Protein AF-A0A497SAL2-F1 (afdb_monomer_lite)

Sequence (160 aa):
MDDEEYEVIPTSPIRRLEKRLSKIESSSSSSEVNRLIEQIVELIKSNQRVIDDVIKADAELRDEVSKVPNKIDALISKMDEFLEMLRASATEDTVSEVSKEAMGPLVKKMEEMIDATKKSSEISQASLASLETIDKRLKRLYLQSAGSGLYRARTGNTNL

Radius of gyration: 39.0 Å; chains: 1; bounding box: 75×39×127 Å

Structure (mmCIF, N/CA/C/O backbone):
data_AF-A0A497SAL2-F1
#
_entry.id   AF-A0A497SAL2-F1
#
loop_
_atom_site.group_PDB
_atom_site.id
_atom_site.type_symbol
_atom_site.label_atom_id
_atom_site.label_alt_id
_atom_site.lab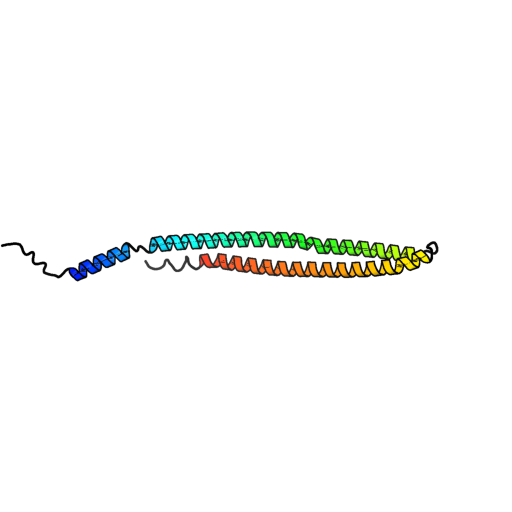el_comp_id
_atom_site.label_asym_id
_atom_site.label_entity_id
_atom_site.label_seq_id
_atom_site.pdbx_PDB_ins_code
_atom_site.Cartn_x
_atom_site.Cartn_y
_atom_site.Cartn_z
_atom_site.occupancy
_atom_site.B_iso_or_equiv
_atom_site.auth_seq_id
_atom_site.auth_comp_id
_atom_site.auth_asym_id
_atom_site.auth_atom_id
_atom_site.pdbx_PDB_model_num
ATOM 1 N N . MET A 1 1 ? -46.520 22.682 82.427 1.00 43.38 1 MET A N 1
ATOM 2 C CA . MET A 1 1 ? -46.401 21.293 82.893 1.00 43.38 1 MET A CA 1
ATOM 3 C C . MET A 1 1 ? -46.976 20.439 81.794 1.00 43.38 1 MET A C 1
ATOM 5 O O . MET A 1 1 ? -48.050 20.799 81.326 1.00 43.38 1 MET A O 1
ATOM 9 N N . ASP A 1 2 ? -46.191 19.429 81.415 1.00 43.72 2 ASP A N 1
ATOM 10 C CA . ASP A 1 2 ? -46.474 18.325 80.484 1.00 43.72 2 ASP A CA 1
ATOM 11 C C . ASP A 1 2 ? -46.607 18.765 79.004 1.00 43.72 2 ASP A C 1
ATOM 13 O O . ASP A 1 2 ? -47.327 19.706 78.696 1.00 43.72 2 ASP A O 1
ATOM 17 N N . ASP A 1 3 ? -45.851 18.263 78.022 1.00 44.44 3 ASP A N 1
ATOM 18 C CA . ASP A 1 3 ? -45.196 16.961 77.879 1.00 44.44 3 ASP A CA 1
ATOM 19 C C . ASP A 1 3 ? -43.737 17.104 77.394 1.00 44.44 3 ASP A C 1
ATOM 21 O O . ASP A 1 3 ? -43.457 17.390 76.228 1.00 44.44 3 ASP A O 1
ATOM 25 N N . GLU A 1 4 ? -42.783 16.880 78.299 1.00 48.69 4 GLU A N 1
ATOM 26 C CA . GLU A 1 4 ? -41.429 16.476 77.920 1.00 48.69 4 GLU A CA 1
ATOM 27 C C . GLU A 1 4 ? -41.512 15.023 77.450 1.00 48.69 4 GLU A C 1
ATOM 29 O O . GLU A 1 4 ? -41.486 14.086 78.250 1.00 48.69 4 GLU A O 1
ATOM 34 N N . GLU A 1 5 ? -41.669 14.839 76.138 1.00 52.28 5 GLU A N 1
ATOM 35 C CA . GLU A 1 5 ? -41.577 13.536 75.488 1.00 52.28 5 GLU A CA 1
ATOM 36 C C . GLU A 1 5 ? -40.159 12.988 75.723 1.00 52.28 5 GLU A C 1
ATOM 38 O O . GLU A 1 5 ? -39.192 13.328 75.040 1.00 52.28 5 GLU A O 1
ATOM 43 N N . TYR A 1 6 ? -40.025 12.184 76.780 1.00 48.47 6 TYR A N 1
ATOM 44 C CA . TYR A 1 6 ? -38.837 11.402 77.088 1.00 48.47 6 TYR A CA 1
ATOM 45 C C . TYR A 1 6 ? -38.596 10.414 75.935 1.00 48.47 6 TYR A C 1
ATOM 47 O O . TYR A 1 6 ? -39.050 9.271 75.957 1.00 48.47 6 TYR A O 1
ATOM 55 N N . GLU A 1 7 ? -37.855 10.835 74.912 1.00 52.34 7 GLU A N 1
ATOM 56 C CA . GLU A 1 7 ? -37.279 9.919 73.929 1.00 52.34 7 GLU A CA 1
ATOM 57 C C . GLU A 1 7 ? -36.142 9.129 74.607 1.00 52.34 7 GLU A C 1
ATOM 59 O O . GLU A 1 7 ? -35.015 9.596 74.764 1.00 52.34 7 GLU A O 1
ATOM 64 N N . VAL A 1 8 ? -36.455 7.901 75.034 1.00 56.47 8 VAL A N 1
ATOM 65 C CA . VAL A 1 8 ? -35.603 6.990 75.833 1.00 56.47 8 VAL A CA 1
ATOM 66 C C . VAL A 1 8 ? -34.310 6.552 75.120 1.00 56.47 8 VAL A C 1
ATOM 68 O O . VAL A 1 8 ? -33.425 5.955 75.732 1.00 56.47 8 VAL A O 1
ATOM 71 N N . ILE A 1 9 ? -34.137 6.866 73.836 1.00 55.81 9 ILE A N 1
ATOM 72 C CA . ILE A 1 9 ? -32.907 6.576 73.097 1.00 55.81 9 ILE A CA 1
ATOM 73 C C . ILE A 1 9 ? -32.517 7.838 72.328 1.00 55.81 9 ILE A C 1
ATOM 75 O O . ILE A 1 9 ? -33.297 8.283 71.488 1.00 55.81 9 ILE A O 1
ATOM 79 N N . PRO A 1 10 ? -31.315 8.407 72.535 1.00 52.81 10 PRO A N 1
ATOM 80 C CA . PRO A 1 10 ? -30.846 9.509 71.711 1.00 52.81 10 PRO A CA 1
ATOM 81 C C . PRO A 1 10 ? -30.761 9.027 70.257 1.00 52.81 10 PRO A C 1
ATOM 83 O O . PRO A 1 10 ? -29.829 8.321 69.884 1.00 52.81 10 PRO A O 1
ATOM 86 N N . THR A 1 11 ? -31.727 9.405 69.416 1.00 60.28 11 THR A N 1
ATOM 87 C CA . THR A 1 11 ? -31.800 9.006 67.998 1.00 60.28 11 THR A CA 1
ATOM 88 C C . THR A 1 11 ? -30.787 9.747 67.124 1.00 60.28 11 THR A C 1
ATOM 90 O O . THR A 1 11 ? -30.655 9.439 65.944 1.00 60.28 11 THR A O 1
ATOM 93 N N . SER A 1 12 ? -30.005 10.684 67.680 1.00 62.62 12 SER A N 1
ATOM 94 C CA . SER A 1 12 ? -28.955 11.435 66.965 1.00 62.62 12 SER A CA 1
ATOM 95 C C . SER A 1 12 ? -28.016 10.547 66.123 1.00 62.62 12 SER A C 1
ATOM 97 O O . SER A 1 12 ? -27.713 10.931 64.991 1.00 62.62 12 SER A O 1
ATOM 99 N N . PRO A 1 13 ? -27.579 9.355 66.579 1.00 69.19 13 PRO A N 1
ATOM 100 C CA . PRO A 1 13 ? -26.790 8.432 65.766 1.00 69.19 13 PRO A CA 1
ATOM 101 C C . PRO A 1 13 ? -27.608 7.741 64.664 1.00 69.19 13 PRO A C 1
ATOM 103 O O . PRO A 1 13 ? -27.114 7.624 63.546 1.00 69.19 13 PRO A O 1
ATOM 106 N N . ILE A 1 14 ? -28.854 7.339 64.938 1.00 73.75 14 ILE A N 1
ATOM 107 C CA . ILE A 1 14 ? -29.750 6.688 63.962 1.00 73.75 14 ILE A CA 1
ATOM 108 C C . ILE A 1 14 ? -30.129 7.668 62.851 1.00 73.75 14 ILE A C 1
ATOM 110 O O . ILE A 1 14 ? -29.947 7.369 61.678 1.00 73.75 14 ILE A O 1
ATOM 114 N N . ARG A 1 15 ? -30.509 8.897 63.203 1.00 70.25 15 ARG A N 1
ATOM 115 C CA . ARG A 1 15 ? -30.806 9.979 62.254 1.00 70.25 15 ARG A CA 1
ATOM 116 C C . ARG A 1 15 ? -29.592 10.353 61.399 1.00 70.25 15 ARG A C 1
ATOM 118 O O . ARG A 1 15 ? -29.727 10.682 60.223 1.00 70.25 15 ARG A O 1
ATOM 125 N N . ARG A 1 16 ? -28.376 10.295 61.965 1.00 75.12 16 ARG A N 1
ATOM 126 C CA . ARG A 1 16 ? -27.125 10.447 61.195 1.00 75.12 16 ARG A CA 1
ATOM 127 C C . ARG A 1 16 ? -26.899 9.272 60.249 1.00 75.12 16 ARG A C 1
ATOM 129 O O . ARG A 1 16 ? -26.418 9.500 59.142 1.00 75.12 16 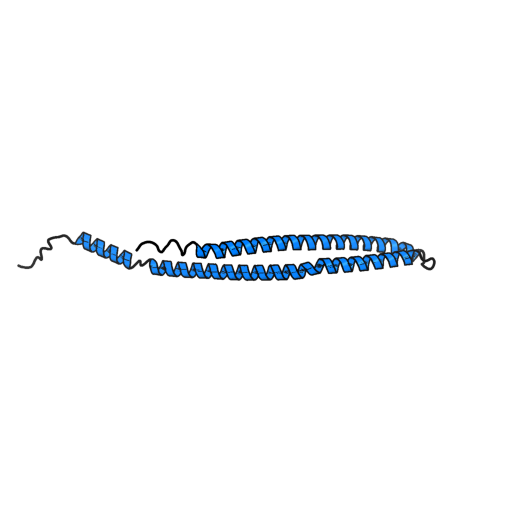ARG A O 1
ATOM 136 N N . LEU A 1 17 ? -27.210 8.048 60.670 1.00 74.44 17 LEU A N 1
ATOM 137 C CA . LEU A 1 17 ? -27.116 6.858 59.827 1.00 74.44 17 LEU A CA 1
ATOM 138 C C . LEU A 1 17 ? -28.128 6.913 58.684 1.00 74.44 17 LEU A C 1
ATOM 140 O O . LEU A 1 17 ? -27.706 6.746 57.552 1.00 74.44 17 LEU A O 1
ATOM 144 N N . GLU A 1 18 ? -29.387 7.271 58.927 1.00 76.75 18 GLU A N 1
ATOM 145 C CA . GLU A 1 18 ? -30.407 7.477 57.889 1.00 76.75 18 GLU A CA 1
ATOM 146 C C . GLU A 1 18 ? -30.003 8.566 56.898 1.00 76.75 18 GLU A C 1
ATOM 148 O O . GLU A 1 18 ? -30.083 8.373 55.691 1.00 76.75 18 GLU A O 1
ATOM 153 N N . LYS A 1 19 ? -29.480 9.698 57.382 1.00 78.69 19 LYS A N 1
ATOM 154 C CA . LYS A 1 19 ? -29.002 10.775 56.506 1.00 78.69 19 LYS A CA 1
ATOM 155 C C . LYS A 1 19 ? -27.787 10.346 55.680 1.00 78.69 19 LYS A C 1
ATOM 157 O O . LYS A 1 19 ? -27.624 10.809 54.555 1.00 78.69 19 LYS A O 1
ATOM 162 N N . ARG A 1 20 ? -26.931 9.463 56.210 1.00 72.19 20 ARG A N 1
ATOM 163 C CA . ARG A 1 20 ? -25.820 8.848 55.464 1.00 72.19 20 ARG A CA 1
ATOM 164 C C . ARG A 1 20 ? -26.315 7.789 54.481 1.00 72.19 20 ARG A C 1
ATOM 166 O O . ARG A 1 20 ? -25.804 7.766 53.371 1.00 72.19 20 ARG A O 1
ATOM 173 N N . LEU A 1 21 ? -27.298 6.974 54.855 1.00 71.75 21 LEU A N 1
ATOM 174 C CA . LEU A 1 21 ? -27.900 5.941 54.013 1.00 71.75 21 LEU A CA 1
ATOM 175 C C . LEU A 1 21 ? -28.637 6.578 52.833 1.00 71.75 21 LEU A C 1
ATOM 177 O O . LEU A 1 21 ? -28.334 6.264 51.695 1.00 71.75 21 LEU A O 1
ATOM 181 N N . SER A 1 22 ? -29.472 7.583 53.101 1.00 73.56 22 SER A N 1
ATOM 182 C CA . SER A 1 22 ? -30.144 8.406 52.094 1.00 73.56 22 SER A CA 1
ATOM 183 C C . SER A 1 22 ? -29.139 9.120 51.190 1.00 73.56 22 SER A C 1
ATOM 185 O O . SER A 1 22 ? -29.325 9.173 49.979 1.00 73.56 22 SER A O 1
ATOM 187 N N . LYS A 1 23 ? -28.019 9.614 51.738 1.00 72.81 23 LYS A N 1
ATOM 188 C CA . LYS A 1 23 ? -26.952 10.197 50.917 1.00 72.81 23 LYS A CA 1
ATOM 189 C C . LYS A 1 23 ? -26.289 9.148 50.019 1.00 72.81 23 LYS A C 1
ATOM 191 O O . LYS A 1 23 ? -26.057 9.463 48.862 1.00 72.81 23 LYS A O 1
ATOM 196 N N . ILE A 1 24 ? -26.058 7.930 50.515 1.00 67.75 24 ILE A N 1
ATOM 197 C CA . ILE A 1 24 ? -25.493 6.795 49.764 1.00 67.75 24 ILE A CA 1
ATOM 198 C C . ILE A 1 24 ? -26.462 6.284 48.679 1.00 67.75 24 ILE A C 1
ATOM 200 O O . ILE A 1 24 ? -26.037 6.044 47.552 1.00 67.75 24 ILE A O 1
ATOM 204 N N . GLU A 1 25 ? -27.756 6.183 48.980 1.00 64.75 25 GLU A N 1
ATOM 205 C CA . GLU A 1 25 ? -28.815 5.804 48.035 1.00 64.75 25 GLU A CA 1
ATOM 206 C C . GLU A 1 25 ? -29.063 6.891 46.982 1.00 64.75 25 GLU A C 1
ATOM 208 O O . GLU A 1 25 ? -29.267 6.582 45.810 1.00 64.75 25 GLU A O 1
ATOM 213 N N . SER A 1 26 ? -29.003 8.169 47.373 1.00 65.31 26 SER A N 1
ATOM 214 C CA . SER A 1 26 ? -29.118 9.310 46.451 1.00 65.31 26 SER A CA 1
ATOM 215 C C . SER A 1 26 ? -27.877 9.477 45.571 1.00 65.31 26 SER A C 1
ATOM 217 O O . SER A 1 26 ? -28.003 9.835 44.404 1.00 65.31 26 SER A O 1
ATOM 219 N N . SER A 1 27 ? -26.689 9.114 46.069 1.00 57.38 27 SER A N 1
ATOM 220 C CA . SER A 1 27 ? -25.487 8.883 45.261 1.00 57.38 27 SER A CA 1
ATOM 221 C C . SER A 1 27 ? -25.547 7.518 44.567 1.00 57.38 27 SER A C 1
ATOM 223 O O . SER A 1 27 ? -24.577 6.757 44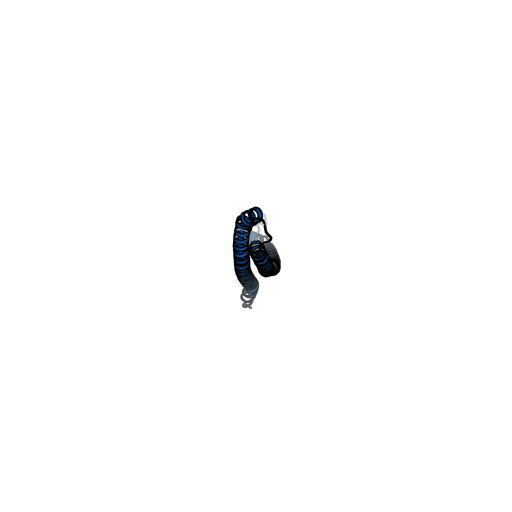.609 1.00 57.38 27 SER A O 1
ATOM 225 N N . SER A 1 28 ? -26.711 7.206 43.980 1.00 56.72 28 SER A N 1
ATOM 226 C CA . SER A 1 28 ? -27.005 6.047 43.135 1.00 56.72 28 SER A CA 1
ATOM 227 C C . SER A 1 28 ? -26.032 5.999 41.964 1.00 56.72 28 SER A C 1
ATOM 229 O O . SER A 1 28 ? -26.303 6.390 40.826 1.00 56.72 28 SER A O 1
ATOM 231 N N . SER A 1 29 ? -24.881 5.444 42.295 1.00 58.84 29 SER A N 1
ATOM 232 C CA . SER A 1 29 ? -23.707 5.220 41.476 1.00 58.84 29 SER A CA 1
ATOM 233 C C . SER A 1 29 ? -24.031 4.279 40.316 1.00 58.84 29 SER A C 1
ATOM 235 O O . SER A 1 29 ? -23.292 4.239 39.345 1.00 58.84 29 SER A O 1
ATOM 237 N N . SER A 1 30 ? -25.163 3.563 40.353 1.00 67.25 30 SER A N 1
ATOM 238 C CA . SER A 1 30 ? -25.591 2.683 39.263 1.00 67.25 30 SER A CA 1
ATOM 239 C C . SER A 1 30 ? -25.977 3.444 37.993 1.00 67.25 30 SER A C 1
ATOM 241 O O . SER A 1 30 ? -25.668 2.974 36.903 1.00 67.25 30 SER A O 1
ATOM 243 N N . SER A 1 31 ? -26.596 4.626 38.094 1.00 76.69 31 SER A N 1
ATOM 244 C CA . SER A 1 31 ? -27.021 5.387 36.907 1.00 76.69 31 SER A CA 1
ATOM 245 C C . SER A 1 31 ? -25.834 6.013 36.167 1.00 76.69 31 SER A C 1
ATOM 247 O O . SER A 1 31 ? -25.757 5.961 34.941 1.00 76.69 31 SER A O 1
ATOM 249 N N . GLU A 1 32 ? -24.868 6.538 36.917 1.00 79.62 32 GLU A N 1
ATOM 250 C CA . GLU A 1 32 ? -23.625 7.110 36.398 1.00 79.62 32 GLU A CA 1
ATOM 251 C C . GLU A 1 32 ? -22.699 6.015 35.855 1.00 79.62 32 GLU A C 1
ATOM 253 O O . GLU A 1 32 ? -22.127 6.173 34.777 1.00 79.62 32 GLU A O 1
ATOM 258 N N . VAL A 1 33 ? -22.617 4.867 36.539 1.00 81.19 33 VAL A N 1
ATOM 259 C CA . VAL A 1 33 ? -21.888 3.683 36.058 1.00 81.19 33 VAL A CA 1
ATOM 260 C C . VAL A 1 33 ? -22.525 3.121 34.786 1.00 81.19 33 VAL A C 1
ATOM 262 O O . VAL A 1 33 ? -21.794 2.810 33.851 1.00 81.19 33 VAL A O 1
ATOM 265 N N . ASN A 1 34 ? -23.855 3.043 34.691 1.00 82.19 34 ASN A N 1
ATOM 266 C CA . ASN A 1 34 ? -24.534 2.585 33.474 1.00 82.19 34 ASN A CA 1
ATOM 267 C C . ASN A 1 34 ? -24.277 3.524 32.288 1.00 82.19 34 ASN A C 1
ATOM 269 O O . ASN A 1 34 ? -23.945 3.046 31.207 1.00 82.19 34 ASN A O 1
ATOM 273 N N . ARG A 1 35 ? -24.324 4.848 32.495 1.00 86.62 35 ARG A N 1
ATOM 274 C CA . ARG A 1 35 ? -23.959 5.831 31.458 1.00 86.62 35 ARG A CA 1
ATOM 275 C C . ARG A 1 35 ? -22.503 5.699 31.017 1.00 86.62 35 ARG A C 1
ATOM 277 O O . ARG A 1 35 ? -22.214 5.765 29.826 1.00 86.62 35 ARG A O 1
ATOM 284 N N . LEU A 1 36 ? -21.583 5.487 31.958 1.00 83.94 36 LEU A N 1
ATOM 285 C CA . LEU A 1 36 ? -20.175 5.250 31.641 1.00 83.94 36 LEU A CA 1
ATOM 286 C C . LEU A 1 36 ? -19.993 3.950 30.842 1.00 83.94 36 LEU A C 1
ATOM 288 O O . LEU A 1 36 ? -19.222 3.918 29.887 1.00 83.94 36 LEU A O 1
ATOM 292 N N . ILE A 1 37 ? -20.714 2.884 31.199 1.00 84.31 37 ILE A N 1
ATOM 293 C CA . ILE A 1 37 ? -20.703 1.615 30.460 1.00 84.31 37 ILE A CA 1
ATOM 294 C C . ILE A 1 37 ? -21.239 1.812 29.038 1.00 84.31 37 ILE A C 1
ATOM 296 O O . ILE A 1 37 ? -20.614 1.329 28.097 1.00 84.31 37 ILE A O 1
ATOM 300 N N . GLU A 1 38 ? -22.343 2.540 28.859 1.00 90.19 38 GLU A N 1
ATOM 301 C CA . GLU A 1 38 ? -22.893 2.867 27.537 1.00 90.19 38 GLU A CA 1
ATOM 302 C C . GLU A 1 38 ? -21.874 3.619 26.675 1.00 90.19 38 GLU A C 1
ATOM 304 O O . GLU A 1 38 ? -21.599 3.195 25.552 1.00 90.19 38 GLU A O 1
ATOM 309 N N . GLN A 1 39 ? -21.224 4.649 27.225 1.00 91.12 39 GLN A N 1
ATOM 310 C CA . GLN A 1 39 ? -20.166 5.393 26.532 1.00 91.12 39 GLN A CA 1
ATOM 311 C C . GLN A 1 39 ? -18.980 4.497 26.151 1.00 91.12 39 GLN A C 1
ATOM 313 O O . GLN A 1 39 ? -18.468 4.581 25.036 1.00 91.12 39 GLN A O 1
ATOM 318 N N . ILE A 1 40 ? -18.552 3.599 27.043 1.00 87.44 40 ILE A N 1
ATOM 319 C CA . ILE A 1 40 ? -17.481 2.636 26.750 1.00 87.44 40 ILE A CA 1
ATOM 320 C C . ILE A 1 40 ? -17.901 1.687 25.619 1.00 87.44 40 ILE A C 1
ATOM 322 O O . ILE A 1 40 ? -17.103 1.408 24.725 1.00 87.44 40 ILE A O 1
ATOM 326 N N . VAL A 1 41 ? -19.144 1.204 25.617 1.00 88.06 41 VAL A N 1
ATOM 327 C CA . VAL A 1 41 ? -19.668 0.332 24.554 1.00 88.06 41 VAL A CA 1
ATOM 328 C C . VAL A 1 41 ? -19.743 1.073 23.219 1.00 88.06 41 VAL A C 1
ATOM 330 O O . VAL A 1 41 ? -19.401 0.494 22.186 1.00 88.06 41 VAL A O 1
ATOM 333 N N . GLU A 1 42 ? -20.151 2.340 23.210 1.00 91.25 42 GLU A N 1
ATOM 334 C CA . GLU A 1 42 ? -20.137 3.179 22.008 1.00 91.25 42 GLU A CA 1
ATOM 335 C C . GLU A 1 42 ? -18.719 3.395 21.476 1.00 91.25 42 GLU A C 1
ATOM 337 O O . GLU A 1 42 ? -18.493 3.222 20.277 1.00 91.25 42 GLU A O 1
ATOM 342 N N . LEU A 1 43 ? -17.746 3.668 22.351 1.00 89.19 43 LEU A N 1
ATOM 343 C CA . LEU A 1 43 ? -16.334 3.777 21.974 1.00 89.19 43 LEU A CA 1
ATOM 344 C C . LEU A 1 43 ? -15.801 2.468 21.381 1.00 89.19 43 LEU A C 1
ATOM 346 O O . LEU A 1 43 ? -15.130 2.493 20.350 1.00 89.19 43 LEU A O 1
ATOM 350 N N . ILE A 1 44 ? -16.138 1.317 21.974 1.00 88.00 44 ILE A N 1
ATOM 351 C CA . ILE A 1 44 ? -15.762 0.002 21.432 1.00 88.00 44 ILE A CA 1
ATOM 352 C C . ILE A 1 44 ? -16.366 -0.190 20.038 1.00 88.00 44 ILE A C 1
ATOM 354 O O . ILE A 1 44 ? -15.648 -0.556 19.112 1.00 88.00 44 ILE A O 1
ATOM 358 N N . LYS A 1 45 ? -17.662 0.094 19.855 1.00 88.44 45 LYS A N 1
ATOM 359 C CA . LYS A 1 45 ? -18.325 -0.006 18.543 1.00 88.44 45 LYS A CA 1
ATOM 360 C C . LYS A 1 45 ? -17.693 0.930 17.514 1.00 88.44 45 LYS A C 1
ATOM 362 O O . LYS A 1 45 ? -17.499 0.523 16.372 1.00 88.44 45 LYS A O 1
ATOM 367 N N . SER A 1 46 ? -17.364 2.157 17.912 1.00 90.75 46 SER A N 1
ATOM 368 C CA . SER A 1 46 ? -16.691 3.132 17.054 1.00 90.75 46 SER A CA 1
ATOM 369 C C . SER A 1 46 ? -15.317 2.626 16.620 1.00 90.75 46 SER A C 1
ATOM 371 O O . SER A 1 46 ? -15.014 2.629 15.432 1.00 90.75 46 SER A O 1
ATOM 373 N N . ASN A 1 47 ? -14.514 2.113 17.554 1.00 88.25 47 ASN A N 1
ATOM 374 C CA . ASN A 1 47 ? -13.203 1.546 17.244 1.00 88.25 47 ASN A CA 1
ATOM 375 C C . ASN A 1 47 ? -13.308 0.319 16.330 1.00 88.25 47 ASN A C 1
ATOM 377 O O . ASN A 1 47 ? -12.499 0.188 15.418 1.00 88.25 47 ASN A O 1
ATOM 381 N N . GLN A 1 48 ? -14.311 -0.546 16.520 1.00 87.88 48 GLN A N 1
ATOM 382 C CA . GLN A 1 48 ? -14.530 -1.683 15.621 1.00 87.88 48 GLN A CA 1
ATOM 383 C C . GLN A 1 48 ? -14.861 -1.237 14.197 1.00 87.88 48 GLN A C 1
ATOM 385 O O . GLN A 1 48 ? -14.272 -1.775 13.269 1.00 87.88 48 GLN A O 1
ATOM 390 N N . ARG A 1 49 ? -15.711 -0.215 14.020 1.00 91.25 49 ARG A N 1
ATOM 391 C CA . ARG A 1 49 ? -15.984 0.355 12.688 1.00 91.25 49 ARG A CA 1
ATOM 392 C C . ARG A 1 49 ? -14.722 0.907 12.033 1.00 91.25 49 ARG A C 1
ATOM 394 O O . ARG A 1 49 ? -14.473 0.620 10.874 1.00 91.25 49 ARG A O 1
ATOM 401 N N . VAL A 1 50 ? -13.901 1.640 12.788 1.00 91.19 50 VAL A N 1
ATOM 402 C CA . VAL A 1 50 ? -12.621 2.153 12.278 1.00 91.19 50 VAL A CA 1
ATOM 403 C C . VAL A 1 50 ? -11.700 1.005 11.863 1.00 91.19 50 VAL A C 1
ATOM 405 O O . VAL A 1 50 ? -11.081 1.074 10.808 1.00 91.19 50 VAL A O 1
ATOM 408 N N . ILE A 1 51 ? -11.612 -0.064 12.659 1.00 90.19 51 ILE A N 1
ATOM 409 C CA . ILE A 1 51 ? -10.808 -1.241 12.305 1.00 90.19 51 ILE A CA 1
ATOM 410 C C . ILE A 1 51 ? -11.352 -1.913 11.038 1.00 90.19 51 ILE A C 1
ATOM 412 O O . ILE A 1 51 ? -10.555 -2.264 10.171 1.00 90.19 51 ILE A O 1
ATOM 416 N N . ASP A 1 52 ? -12.671 -2.060 10.904 1.00 90.12 52 ASP A N 1
ATOM 417 C CA . ASP A 1 52 ? -13.306 -2.625 9.707 1.00 90.12 52 ASP A CA 1
ATOM 418 C C . ASP A 1 52 ? -12.991 -1.789 8.456 1.00 90.12 52 ASP A C 1
ATOM 420 O O . ASP A 1 52 ? -12.591 -2.338 7.426 1.00 90.12 52 ASP A O 1
ATOM 424 N N . ASP A 1 53 ? -13.094 -0.461 8.559 1.00 93.56 53 ASP A N 1
ATOM 425 C CA . ASP A 1 53 ? -12.766 0.467 7.474 1.00 93.56 53 ASP A CA 1
ATOM 426 C C . ASP A 1 53 ? -11.284 0.373 7.083 1.00 93.56 53 ASP A C 1
ATOM 428 O O . ASP A 1 53 ? -10.954 0.355 5.897 1.00 93.56 53 ASP A O 1
ATOM 432 N N . VAL A 1 54 ? -10.382 0.248 8.063 1.00 91.81 54 VAL A N 1
ATOM 433 C CA . VAL A 1 54 ? -8.942 0.084 7.814 1.00 91.81 54 VAL A CA 1
ATOM 434 C C . VAL A 1 54 ? -8.639 -1.269 7.168 1.00 91.81 54 VAL A C 1
ATOM 436 O O . VAL A 1 54 ? -7.842 -1.317 6.236 1.00 91.81 54 VAL A O 1
ATOM 439 N N . ILE A 1 55 ? -9.277 -2.359 7.607 1.00 90.25 55 ILE A N 1
ATOM 440 C CA . ILE A 1 55 ? -9.130 -3.683 6.977 1.00 90.25 55 ILE A CA 1
ATOM 441 C C . ILE A 1 55 ? -9.584 -3.626 5.517 1.00 90.25 55 ILE A C 1
ATOM 443 O O . ILE A 1 55 ? -8.917 -4.168 4.636 1.00 90.25 55 ILE A O 1
ATOM 447 N N . LYS A 1 56 ? -10.711 -2.961 5.249 1.00 93.81 56 LYS A N 1
ATOM 448 C CA . LYS A 1 56 ? -11.222 -2.794 3.890 1.00 93.81 56 LYS A CA 1
ATOM 449 C C . LYS A 1 56 ? -10.264 -1.969 3.028 1.00 93.81 56 LYS A C 1
ATOM 451 O O . LYS A 1 56 ? -9.930 -2.401 1.929 1.00 93.81 56 LYS A O 1
ATOM 456 N N . ALA A 1 57 ? -9.790 -0.832 3.535 1.00 93.38 57 ALA A N 1
ATOM 457 C CA . ALA A 1 57 ? -8.844 0.023 2.825 1.00 93.38 57 ALA A CA 1
ATOM 458 C C . ALA A 1 57 ? -7.510 -0.690 2.546 1.00 93.38 57 ALA A C 1
ATOM 460 O O . ALA A 1 57 ? -6.964 -0.560 1.456 1.00 93.38 57 ALA A O 1
ATOM 461 N N . ASP A 1 58 ? -6.999 -1.482 3.492 1.00 92.06 58 ASP A N 1
ATOM 462 C CA . ASP A 1 58 ? -5.783 -2.283 3.305 1.00 92.06 58 ASP A CA 1
ATOM 463 C C . ASP A 1 58 ? -5.966 -3.352 2.216 1.00 92.06 58 ASP A C 1
ATOM 465 O O . ASP A 1 58 ? -5.099 -3.523 1.358 1.00 92.06 58 ASP A O 1
ATOM 469 N N . ALA A 1 59 ? -7.127 -4.015 2.183 1.00 91.38 59 ALA A N 1
ATOM 470 C CA . ALA A 1 59 ? -7.456 -4.980 1.137 1.00 91.38 59 ALA A CA 1
ATOM 471 C C . ALA A 1 59 ? -7.543 -4.330 -0.256 1.00 91.38 59 ALA A C 1
ATOM 473 O O . ALA A 1 59 ? -7.011 -4.884 -1.219 1.00 91.38 59 ALA A O 1
ATOM 474 N N . GLU A 1 60 ? -8.174 -3.157 -0.360 1.00 93.88 60 GLU A N 1
ATOM 475 C CA . GLU A 1 60 ? -8.253 -2.377 -1.603 1.00 93.88 60 GLU A CA 1
ATOM 476 C C . GLU A 1 60 ? -6.862 -1.914 -2.062 1.00 93.88 60 GLU A C 1
ATOM 478 O O . GLU A 1 60 ? -6.474 -2.164 -3.204 1.00 93.88 60 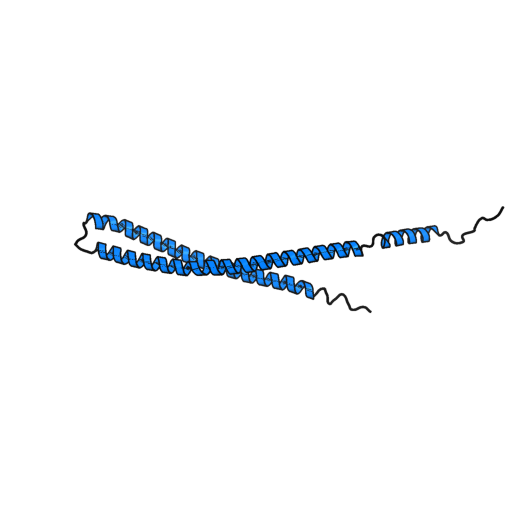GLU A O 1
ATOM 483 N N . LEU A 1 61 ? -6.061 -1.337 -1.159 1.00 92.75 61 LEU A N 1
ATOM 484 C CA . LEU A 1 61 ? -4.687 -0.918 -1.447 1.00 92.75 61 LEU A CA 1
ATOM 485 C C . LEU A 1 61 ? -3.821 -2.090 -1.904 1.00 92.75 61 LEU A C 1
ATOM 487 O O . LEU A 1 61 ? -3.057 -1.968 -2.861 1.00 92.75 61 LEU A O 1
ATOM 491 N N . ARG A 1 62 ? -3.943 -3.248 -1.255 1.00 92.25 62 ARG A N 1
ATOM 492 C CA . ARG A 1 62 ? -3.217 -4.453 -1.654 1.00 92.25 62 ARG A CA 1
ATOM 493 C C . ARG A 1 62 ? -3.602 -4.899 -3.061 1.00 92.25 62 ARG A C 1
ATOM 495 O O . ARG A 1 62 ? -2.710 -5.254 -3.830 1.00 92.25 62 ARG A O 1
ATOM 502 N N . ASP A 1 63 ? -4.888 -4.887 -3.407 1.00 92.38 63 ASP A N 1
ATOM 503 C CA . ASP A 1 63 ? -5.344 -5.237 -4.755 1.00 92.38 63 ASP A CA 1
ATOM 504 C C . ASP A 1 63 ? -4.781 -4.269 -5.806 1.00 92.38 63 ASP A C 1
ATOM 506 O O . ASP A 1 63 ? -4.247 -4.701 -6.830 1.00 92.38 63 ASP A O 1
ATOM 510 N N . GLU A 1 64 ? -4.811 -2.964 -5.539 1.00 91.00 64 GLU A N 1
ATOM 511 C CA . GLU A 1 64 ? -4.251 -1.955 -6.440 1.00 91.00 64 GLU A CA 1
ATOM 512 C C . GLU A 1 64 ? -2.738 -2.103 -6.620 1.00 91.00 64 GLU A C 1
ATOM 514 O O . GLU A 1 64 ? -2.253 -2.167 -7.755 1.00 91.00 64 GLU A O 1
ATOM 519 N N . VAL A 1 65 ? -1.990 -2.229 -5.520 1.00 90.38 65 VAL A N 1
ATOM 520 C CA . VAL A 1 65 ? -0.532 -2.402 -5.556 1.00 90.38 65 VAL A CA 1
ATOM 521 C C . VAL A 1 65 ? -0.161 -3.730 -6.223 1.00 90.38 65 VAL A C 1
ATOM 523 O O . VAL A 1 65 ? 0.838 -3.786 -6.935 1.00 90.38 65 VAL A O 1
ATOM 526 N N . SER A 1 66 ? -0.981 -4.782 -6.104 1.00 90.44 66 SER A N 1
ATOM 527 C CA . SER A 1 66 ? -0.698 -6.089 -6.724 1.00 90.44 66 SER A CA 1
ATOM 528 C C . SER A 1 66 ? -0.652 -6.039 -8.253 1.00 90.44 66 SER A C 1
ATOM 530 O O . SER A 1 66 ? 0.016 -6.852 -8.890 1.00 90.44 66 SER A O 1
ATOM 532 N N . LYS A 1 67 ? -1.312 -5.044 -8.857 1.00 92.25 67 LYS A N 1
ATOM 533 C CA . LYS A 1 67 ? -1.341 -4.837 -10.311 1.00 92.25 67 LYS A CA 1
ATOM 534 C C . LYS A 1 67 ? -0.109 -4.090 -10.823 1.00 92.25 67 LYS A C 1
ATOM 536 O O . LYS A 1 67 ? 0.149 -4.120 -12.026 1.00 92.25 67 LYS A O 1
ATOM 541 N N . VAL A 1 68 ? 0.627 -3.398 -9.951 1.00 90.38 68 VAL A N 1
ATOM 542 C CA . VAL A 1 68 ? 1.770 -2.553 -10.327 1.00 90.38 68 VAL A CA 1
ATOM 543 C C . VAL A 1 68 ? 2.961 -3.381 -10.830 1.00 90.38 68 VAL A C 1
ATOM 545 O O . VAL A 1 68 ? 3.407 -3.079 -11.938 1.00 90.38 68 VAL A O 1
ATOM 548 N N . PRO A 1 69 ? 3.427 -4.447 -10.140 1.00 89.56 69 PRO A N 1
ATOM 549 C CA . PRO A 1 69 ? 4.532 -5.279 -10.627 1.00 89.56 69 PRO A CA 1
ATOM 550 C C . PRO A 1 69 ? 4.301 -5.811 -12.044 1.00 89.56 69 PRO A C 1
ATOM 552 O O . PRO A 1 69 ? 5.133 -5.602 -12.915 1.00 89.56 69 PRO A O 1
ATOM 555 N N . ASN A 1 70 ? 3.112 -6.353 -12.330 1.00 89.81 70 ASN A N 1
ATOM 556 C CA . ASN A 1 70 ? 2.786 -6.883 -13.660 1.00 89.81 70 ASN A CA 1
ATOM 557 C C . ASN A 1 70 ? 2.878 -5.819 -14.769 1.00 89.81 70 ASN A C 1
ATOM 559 O O . ASN A 1 70 ? 3.303 -6.105 -15.888 1.00 89.81 70 ASN A O 1
ATOM 563 N N . LYS A 1 71 ? 2.462 -4.579 -14.478 1.00 91.31 71 LYS A N 1
ATOM 564 C CA . LYS A 1 71 ? 2.574 -3.463 -15.430 1.00 91.31 71 LYS A CA 1
ATOM 565 C C . LYS A 1 71 ? 4.023 -3.022 -15.613 1.00 91.31 71 LYS A C 1
ATOM 567 O O . LYS A 1 71 ? 4.398 -2.661 -16.726 1.00 91.31 71 LYS A O 1
ATOM 572 N N . ILE A 1 72 ? 4.809 -3.043 -14.538 1.00 89.00 72 ILE A N 1
ATOM 573 C CA . ILE A 1 72 ? 6.239 -2.740 -14.569 1.00 89.00 72 ILE A CA 1
ATOM 574 C C . ILE A 1 72 ? 6.986 -3.792 -15.398 1.00 89.00 72 ILE A C 1
ATOM 576 O O . ILE A 1 72 ? 7.750 -3.420 -16.282 1.00 89.00 72 ILE A O 1
ATOM 580 N N . ASP A 1 73 ? 6.704 -5.077 -15.202 1.00 89.06 73 ASP A N 1
ATOM 581 C CA . ASP A 1 73 ? 7.332 -6.166 -15.956 1.00 89.06 73 ASP A CA 1
ATOM 582 C C . ASP A 1 73 ? 6.989 -6.082 -17.453 1.00 89.06 73 ASP A C 1
ATOM 584 O O . ASP A 1 73 ? 7.864 -6.210 -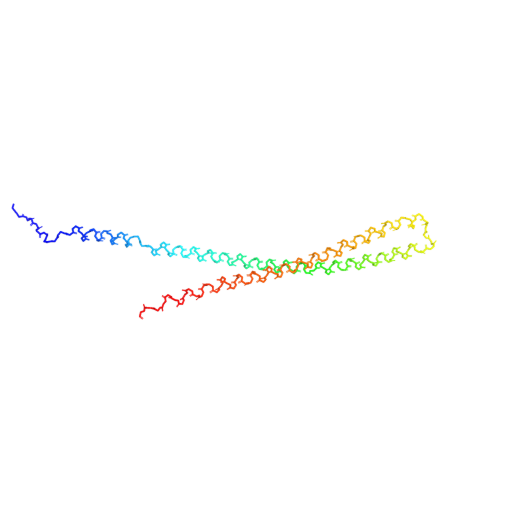18.310 1.00 89.06 73 ASP A O 1
ATOM 588 N N . ALA A 1 74 ? 5.734 -5.762 -17.788 1.00 92.38 74 ALA A N 1
ATOM 589 C CA . ALA A 1 74 ? 5.327 -5.519 -19.172 1.00 92.38 74 ALA A CA 1
ATOM 590 C C . ALA A 1 74 ? 6.023 -4.293 -19.792 1.00 92.38 74 ALA A C 1
ATOM 592 O O . ALA A 1 74 ? 6.335 -4.295 -20.984 1.00 92.38 74 ALA A O 1
ATOM 593 N N . LEU A 1 75 ? 6.262 -3.237 -19.007 1.00 90.69 75 LEU A N 1
ATOM 594 C CA . LEU A 1 75 ? 7.013 -2.066 -19.457 1.00 90.69 75 LEU A CA 1
ATOM 595 C C . LEU A 1 75 ? 8.485 -2.414 -19.703 1.00 90.69 75 LEU A C 1
ATOM 597 O O . LEU A 1 75 ? 9.010 -2.041 -20.747 1.00 90.69 75 LEU A O 1
ATOM 601 N N . ILE A 1 76 ? 9.117 -3.159 -18.790 1.00 91.06 76 ILE A N 1
ATOM 602 C CA . ILE A 1 76 ? 10.499 -3.636 -18.937 1.00 91.06 76 ILE A CA 1
ATOM 603 C C . ILE A 1 76 ? 10.638 -4.442 -20.230 1.00 91.06 76 ILE A C 1
ATOM 605 O O . ILE A 1 76 ? 11.495 -4.111 -21.039 1.00 91.06 76 ILE A O 1
ATOM 609 N N . SER A 1 77 ? 9.731 -5.391 -20.490 1.00 93.19 77 SER A N 1
ATOM 610 C CA . SER A 1 77 ? 9.738 -6.185 -21.729 1.00 93.19 77 SER A CA 1
ATOM 611 C C . SER A 1 77 ? 9.708 -5.311 -22.985 1.00 93.19 77 SER A C 1
ATOM 613 O O . SER A 1 77 ? 10.478 -5.531 -23.913 1.00 93.19 77 SER A O 1
ATOM 615 N N . LYS A 1 78 ? 8.856 -4.278 -23.017 1.00 92.75 78 LYS A N 1
ATOM 616 C CA . LYS A 1 78 ? 8.792 -3.349 -24.158 1.00 92.75 78 LYS A CA 1
ATOM 617 C C . LYS A 1 78 ? 10.050 -2.499 -24.303 1.00 92.75 78 LYS A C 1
ATOM 619 O O . LYS A 1 78 ? 10.422 -2.140 -25.417 1.00 92.75 78 LYS A O 1
ATOM 624 N N 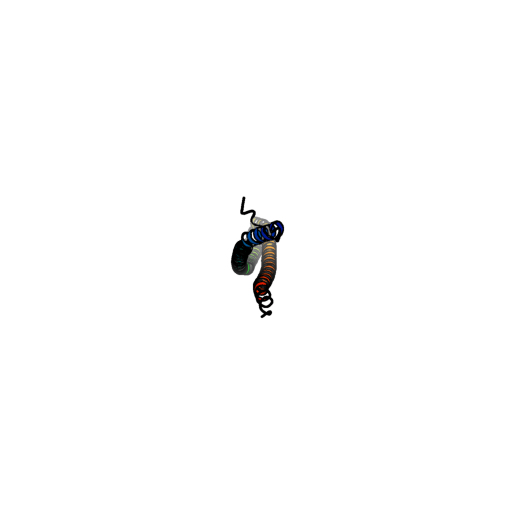. MET A 1 79 ? 10.674 -2.125 -23.189 1.00 88.75 79 MET A N 1
ATOM 625 C CA . MET A 1 79 ? 11.927 -1.376 -23.206 1.00 88.75 79 MET A CA 1
ATOM 626 C C . MET A 1 79 ? 13.093 -2.243 -23.682 1.00 88.75 79 MET A C 1
ATOM 628 O O . MET A 1 79 ? 13.913 -1.748 -24.450 1.00 88.75 79 MET A O 1
ATOM 632 N N . ASP A 1 80 ? 13.132 -3.516 -23.285 1.00 90.69 80 ASP A N 1
ATOM 633 C CA . ASP A 1 80 ? 14.102 -4.500 -23.770 1.00 90.69 80 ASP A CA 1
ATOM 634 C C . ASP A 1 80 ? 13.929 -4.742 -25.282 1.00 90.69 80 ASP A C 1
ATOM 636 O O . ASP A 1 80 ? 14.896 -4.618 -26.030 1.00 90.69 80 ASP A O 1
ATOM 640 N N . GLU A 1 81 ? 12.700 -4.962 -25.767 1.00 91.81 81 GLU A N 1
ATOM 641 C CA . GLU A 1 81 ? 12.405 -5.087 -27.207 1.00 91.81 81 GLU A CA 1
ATOM 642 C C . GLU A 1 81 ? 12.858 -3.848 -27.995 1.00 91.81 81 GLU A C 1
ATOM 644 O O . GLU A 1 81 ? 13.479 -3.953 -29.054 1.00 91.81 81 GLU A O 1
ATOM 649 N N . PHE A 1 82 ? 12.578 -2.650 -27.477 1.00 88.38 82 PHE A N 1
ATOM 650 C CA . PHE A 1 82 ? 13.002 -1.413 -28.126 1.00 88.38 82 PHE A CA 1
ATOM 651 C C . PHE A 1 82 ? 14.527 -1.239 -28.108 1.00 88.38 82 PHE A C 1
ATOM 653 O O . PHE A 1 82 ? 15.097 -0.757 -29.088 1.00 88.38 82 PHE A O 1
ATOM 660 N N . LEU A 1 83 ? 15.203 -1.649 -27.030 1.00 87.88 83 LEU A N 1
ATOM 661 C CA . LEU A 1 83 ? 16.664 -1.676 -26.961 1.00 87.88 83 LEU A CA 1
ATOM 662 C C . LEU A 1 83 ? 17.265 -2.629 -27.995 1.00 87.88 83 LEU A C 1
ATOM 664 O O . LEU A 1 83 ? 18.260 -2.281 -28.632 1.00 87.88 83 LEU A O 1
ATOM 668 N N . GLU A 1 84 ? 16.674 -3.806 -28.187 1.00 88.31 84 GLU A N 1
ATOM 669 C CA . GLU A 1 84 ? 17.100 -4.754 -29.217 1.00 88.31 84 GLU A CA 1
ATOM 670 C C . GLU A 1 84 ? 16.935 -4.170 -30.621 1.00 88.31 84 GLU A C 1
ATOM 672 O O . GLU A 1 84 ? 17.872 -4.236 -31.419 1.00 88.31 84 GLU A O 1
ATOM 677 N N . MET A 1 85 ? 15.802 -3.517 -30.904 1.00 86.75 85 MET A N 1
ATOM 678 C CA . MET A 1 85 ? 15.592 -2.810 -32.173 1.00 86.75 85 MET A CA 1
ATOM 679 C C . MET A 1 85 ? 16.628 -1.701 -32.379 1.00 86.75 85 MET A C 1
ATOM 681 O O . MET A 1 85 ? 17.214 -1.604 -33.454 1.00 86.75 85 MET A O 1
ATOM 685 N N . LEU A 1 86 ? 16.908 -0.900 -31.345 1.00 83.62 86 LEU A N 1
ATOM 686 C CA . LEU A 1 86 ? 17.929 0.151 -31.392 1.00 83.62 86 LEU A CA 1
ATOM 687 C C . LEU A 1 86 ? 19.315 -0.413 -31.712 1.00 83.62 86 LEU A C 1
ATOM 689 O O . LEU A 1 86 ? 20.026 0.130 -32.556 1.00 83.62 86 LEU A O 1
ATOM 693 N N . ARG A 1 87 ? 19.696 -1.513 -31.055 1.00 83.31 87 ARG A N 1
ATOM 694 C CA . ARG A 1 87 ? 20.978 -2.191 -31.285 1.00 83.31 87 ARG A CA 1
ATOM 695 C C . ARG A 1 87 ? 21.059 -2.772 -32.698 1.00 83.31 87 ARG A C 1
ATOM 697 O O . ARG A 1 87 ? 22.087 -2.604 -33.346 1.00 83.31 87 ARG A O 1
ATOM 704 N N . ALA A 1 88 ? 19.985 -3.386 -33.193 1.00 83.31 88 ALA A N 1
ATOM 705 C CA . ALA A 1 88 ? 19.914 -3.915 -34.554 1.00 83.31 88 ALA A CA 1
ATOM 706 C C . ALA A 1 88 ? 20.027 -2.802 -35.611 1.00 83.31 88 ALA A C 1
ATOM 708 O O . ALA A 1 88 ? 20.805 -2.920 -36.558 1.00 83.31 88 ALA A O 1
ATOM 709 N N . SER A 1 89 ? 19.330 -1.679 -35.416 1.00 79.75 89 SER A N 1
ATOM 710 C CA . SER A 1 89 ? 19.432 -0.516 -36.302 1.00 79.75 89 SER A CA 1
ATOM 711 C C . SER A 1 89 ? 20.818 0.132 -36.255 1.00 79.75 89 SER A C 1
ATOM 713 O O . SER A 1 89 ? 21.320 0.560 -37.286 1.00 79.75 89 SER A O 1
ATOM 715 N N . ALA A 1 90 ? 21.491 0.157 -35.101 1.00 72.94 90 ALA A N 1
ATOM 716 C CA . ALA A 1 90 ? 22.861 0.668 -35.000 1.00 72.94 90 ALA A CA 1
ATOM 717 C C . ALA A 1 90 ? 23.878 -0.170 -35.802 1.00 72.94 90 ALA A C 1
ATOM 719 O O . ALA A 1 90 ? 24.932 0.342 -36.190 1.00 72.94 90 ALA A O 1
ATOM 720 N N . THR A 1 91 ? 23.580 -1.450 -36.048 1.00 72.19 91 THR A N 1
ATOM 721 C CA . THR A 1 91 ? 24.439 -2.360 -36.819 1.00 72.19 91 THR A CA 1
ATOM 722 C C . THR A 1 91 ? 24.187 -2.346 -38.327 1.00 72.19 91 THR A C 1
ATOM 724 O O . THR A 1 91 ? 25.021 -2.872 -39.057 1.00 72.19 91 THR A O 1
ATOM 727 N N . GLU A 1 92 ? 23.111 -1.724 -38.820 1.00 75.62 92 GLU A N 1
ATOM 728 C CA . GLU A 1 92 ? 22.892 -1.581 -40.265 1.00 75.62 92 GLU A CA 1
ATOM 729 C C . GLU A 1 92 ? 23.904 -0.606 -40.898 1.00 75.62 92 GLU A C 1
ATOM 731 O O . GLU A 1 92 ? 24.155 0.500 -40.407 1.00 75.62 92 GLU A O 1
ATOM 736 N N . ASP A 1 93 ? 24.490 -1.015 -42.027 1.00 58.84 93 ASP A N 1
ATOM 737 C CA . ASP A 1 93 ? 25.498 -0.248 -42.779 1.00 58.84 93 ASP A CA 1
ATOM 738 C C . ASP A 1 93 ? 24.940 1.026 -43.438 1.00 58.84 93 ASP A C 1
ATOM 740 O O . ASP A 1 93 ? 25.692 1.883 -43.897 1.00 58.84 93 ASP A O 1
ATOM 744 N N . THR A 1 94 ? 23.616 1.181 -43.463 1.00 63.50 94 THR A N 1
ATOM 745 C CA . THR A 1 94 ? 22.912 2.358 -43.993 1.00 63.50 94 THR A CA 1
ATOM 746 C C . THR A 1 94 ? 22.870 3.529 -43.007 1.00 63.50 94 THR A C 1
ATOM 748 O O . THR A 1 94 ? 22.500 4.642 -43.390 1.00 63.50 94 THR A O 1
ATOM 751 N N . VAL A 1 95 ? 23.256 3.312 -41.746 1.00 65.94 95 VAL A N 1
ATOM 752 C CA . VAL A 1 95 ? 23.213 4.330 -40.694 1.00 65.94 95 VAL A CA 1
ATOM 753 C C . VAL A 1 95 ? 24.515 5.132 -40.663 1.00 65.94 95 VAL A C 1
ATOM 755 O O . VAL A 1 95 ? 25.596 4.584 -40.457 1.00 65.94 95 VAL A O 1
ATOM 758 N N . SER A 1 96 ? 24.392 6.453 -40.837 1.00 69.88 96 SER A N 1
ATOM 759 C CA . SER A 1 96 ? 25.487 7.431 -40.716 1.00 69.88 96 SER A CA 1
ATOM 760 C C . SER A 1 96 ? 26.295 7.236 -39.423 1.00 69.88 96 SER A C 1
ATOM 762 O O . SER A 1 96 ? 25.708 7.016 -38.361 1.00 69.88 96 SER A O 1
ATOM 764 N N . GLU A 1 97 ? 27.626 7.387 -39.477 1.00 66.88 97 GLU A N 1
ATOM 765 C CA . GLU A 1 97 ? 28.504 7.319 -38.291 1.00 66.88 97 GLU A CA 1
ATOM 766 C C . GLU A 1 97 ? 28.049 8.268 -37.168 1.00 66.88 97 GLU A C 1
ATOM 768 O O . GLU A 1 97 ? 28.067 7.894 -35.997 1.00 66.88 97 GLU A O 1
ATOM 773 N N . VAL A 1 98 ? 27.516 9.443 -37.526 1.00 64.25 98 VAL A N 1
ATOM 774 C CA . VAL A 1 98 ? 26.961 10.426 -36.576 1.00 64.25 98 VAL A CA 1
ATOM 775 C C . VAL A 1 98 ? 25.749 9.866 -35.817 1.00 64.25 98 VAL A C 1
ATOM 777 O O . VAL A 1 98 ? 25.555 10.150 -34.636 1.00 64.25 98 VAL A O 1
ATOM 780 N N . SER A 1 99 ? 24.930 9.036 -36.469 1.00 69.19 99 SER A N 1
ATOM 781 C CA . SER A 1 99 ? 23.789 8.371 -35.830 1.00 69.19 99 SER A CA 1
ATOM 782 C C . SER A 1 99 ? 24.220 7.200 -34.944 1.00 69.19 99 SER A C 1
ATOM 784 O O . SER A 1 99 ? 23.598 6.984 -33.904 1.00 69.19 99 SER A O 1
ATOM 786 N N . LYS A 1 100 ? 25.301 6.486 -35.290 1.00 70.31 100 LYS A N 1
ATOM 787 C CA . LYS A 1 100 ? 25.862 5.418 -34.441 1.00 70.31 100 LYS A CA 1
ATOM 788 C C . LYS A 1 100 ? 26.442 5.981 -33.139 1.00 70.31 100 LYS A C 1
ATOM 790 O O . LYS A 1 100 ? 26.195 5.427 -32.069 1.00 70.31 100 LYS A O 1
ATOM 795 N N . GLU A 1 101 ? 27.128 7.120 -33.206 1.00 74.94 101 GLU A N 1
ATOM 796 C CA . GLU A 1 101 ? 27.711 7.787 -32.034 1.00 74.94 101 GLU A CA 1
ATOM 797 C C . GLU A 1 101 ? 26.638 8.372 -31.092 1.00 74.94 101 GLU A C 1
ATOM 799 O O . GLU A 1 101 ? 26.767 8.300 -29.870 1.00 74.94 101 GLU A O 1
ATOM 804 N N . ALA A 1 102 ? 25.516 8.856 -31.640 1.00 75.75 102 ALA A N 1
ATOM 805 C CA . ALA A 1 102 ? 24.374 9.331 -30.856 1.00 75.75 102 ALA A CA 1
ATOM 806 C C . ALA A 1 102 ? 23.547 8.201 -30.202 1.00 75.75 102 ALA A C 1
ATOM 808 O O . ALA A 1 102 ? 22.913 8.425 -29.166 1.00 75.75 102 ALA A O 1
ATOM 809 N N . MET A 1 103 ? 23.548 6.985 -30.767 1.00 76.81 103 MET A N 1
ATOM 810 C CA . MET A 1 103 ? 22.798 5.844 -30.221 1.00 76.81 103 MET A CA 1
ATOM 811 C C . MET A 1 103 ? 23.426 5.249 -28.954 1.00 76.81 103 MET A C 1
ATOM 813 O O . MET A 1 103 ? 22.691 4.800 -28.077 1.00 76.81 103 MET A O 1
ATOM 817 N N . GLY A 1 104 ? 24.753 5.283 -28.802 1.00 80.06 104 GLY A N 1
ATOM 818 C CA . GLY A 1 104 ? 25.440 4.734 -27.622 1.00 80.06 104 GLY A CA 1
ATOM 819 C C . GLY A 1 104 ? 24.966 5.337 -26.286 1.00 80.06 104 GLY A C 1
ATOM 820 O O . GLY A 1 104 ? 24.546 4.592 -25.395 1.00 80.06 104 GLY A O 1
ATOM 821 N N . PRO A 1 105 ? 24.960 6.676 -26.129 1.00 86.31 105 PRO A N 1
ATOM 822 C CA . PRO A 1 105 ? 24.424 7.334 -24.938 1.00 86.31 105 PRO A CA 1
ATOM 823 C C . PRO A 1 105 ? 22.936 7.054 -24.700 1.00 86.31 105 PRO A C 1
ATOM 825 O O . PRO A 1 105 ? 22.515 6.956 -23.548 1.00 86.31 105 PRO A O 1
ATOM 828 N N . LEU A 1 106 ? 22.141 6.914 -25.768 1.00 83.06 106 LEU A N 1
ATOM 829 C CA . LEU A 1 106 ? 20.709 6.623 -25.682 1.00 83.06 106 LEU A CA 1
ATOM 830 C C . LEU A 1 106 ? 20.455 5.212 -25.135 1.00 83.06 106 LEU A C 1
ATOM 832 O O . LEU A 1 106 ? 19.665 5.059 -24.206 1.00 83.06 106 LEU A O 1
ATOM 836 N N . VAL A 1 107 ? 21.167 4.211 -25.663 1.00 84.69 107 VAL A N 1
ATOM 837 C CA . VAL A 1 107 ? 21.117 2.819 -25.189 1.00 84.69 107 VAL A CA 1
ATOM 838 C C . VAL A 1 107 ? 21.485 2.755 -23.711 1.00 84.69 107 VAL A C 1
ATOM 840 O O . VAL A 1 107 ? 20.717 2.219 -22.918 1.00 84.69 107 VAL A O 1
ATOM 843 N N . LYS A 1 108 ? 22.586 3.402 -23.313 1.00 88.25 108 LYS A N 1
ATOM 844 C CA . LYS A 1 108 ? 23.010 3.445 -21.909 1.00 88.25 108 LYS A CA 1
ATOM 845 C C . LYS A 1 108 ? 21.952 4.073 -20.997 1.00 88.25 108 LYS A C 1
ATOM 847 O O . LYS A 1 108 ? 21.643 3.531 -19.941 1.00 88.25 108 LYS A O 1
ATOM 852 N N . LYS A 1 109 ? 21.359 5.203 -21.398 1.00 88.31 109 LYS A N 1
ATOM 853 C CA . LYS A 1 109 ? 20.304 5.852 -20.602 1.00 88.31 109 LYS A CA 1
ATOM 854 C C . LYS A 1 109 ? 19.058 4.979 -20.462 1.00 88.31 109 LYS A C 1
ATOM 856 O O . LYS A 1 109 ? 18.333 5.081 -19.475 1.00 88.31 109 LYS A O 1
ATOM 861 N N . MET A 1 110 ? 18.778 4.171 -21.476 1.00 84.94 110 MET A N 1
ATOM 862 C CA . MET A 1 110 ? 17.634 3.277 -21.487 1.00 84.94 110 MET A CA 1
ATOM 863 C C . MET A 1 110 ? 17.881 2.038 -20.623 1.00 84.94 110 MET A C 1
ATOM 865 O O . MET A 1 110 ? 16.989 1.659 -19.874 1.00 84.94 110 MET A O 1
ATOM 869 N N . GLU A 1 111 ? 19.099 1.494 -20.621 1.00 88.56 111 GLU A N 1
ATOM 870 C CA . GLU A 1 111 ? 19.543 0.476 -19.657 1.00 88.56 111 GLU A CA 1
ATOM 871 C C . GLU A 1 111 ? 19.422 0.984 -18.210 1.00 88.56 111 GLU A C 1
ATOM 873 O O . GLU A 1 111 ? 18.805 0.326 -17.376 1.00 88.56 111 GLU A O 1
ATOM 878 N N . GLU A 1 112 ? 19.896 2.204 -17.925 1.00 92.56 112 GLU A N 1
ATOM 879 C CA . GLU A 1 112 ? 19.741 2.841 -16.606 1.00 92.56 112 GLU A CA 1
ATOM 880 C C . GLU A 1 112 ? 18.260 2.982 -16.201 1.00 92.56 112 GLU A C 1
ATOM 882 O O . GLU A 1 112 ? 17.897 2.793 -15.036 1.00 92.56 112 GLU A O 1
ATOM 887 N N . MET A 1 113 ? 17.383 3.298 -17.158 1.00 88.31 113 MET A N 1
ATOM 888 C CA . MET A 1 113 ? 15.944 3.413 -16.919 1.00 88.31 113 MET A CA 1
ATOM 889 C C . MET A 1 113 ? 15.293 2.048 -16.663 1.00 88.31 113 MET A C 1
ATOM 891 O O . MET A 1 113 ? 14.418 1.954 -15.800 1.00 88.31 113 MET A O 1
ATOM 895 N N . ILE A 1 114 ? 15.729 0.990 -17.350 1.00 89.00 114 ILE A N 1
ATOM 896 C CA . ILE A 1 114 ? 15.281 -0.386 -17.098 1.00 89.00 114 ILE A CA 1
ATOM 897 C C . ILE A 1 114 ? 15.686 -0.827 -15.694 1.00 89.00 114 ILE A C 1
ATOM 899 O O . ILE A 1 114 ? 14.844 -1.334 -14.954 1.00 89.00 114 ILE A O 1
ATOM 903 N N . ASP A 1 115 ? 16.926 -0.573 -15.283 1.00 91.69 115 ASP A N 1
ATOM 904 C CA . ASP A 1 115 ? 17.403 -0.923 -13.943 1.00 91.69 115 ASP A CA 1
ATOM 905 C C . ASP A 1 115 ? 16.653 -0.157 -12.846 1.00 91.69 115 ASP A C 1
ATOM 907 O O . ASP A 1 115 ? 16.219 -0.742 -11.848 1.00 91.69 115 ASP A O 1
ATOM 911 N N . ALA A 1 116 ? 16.410 1.143 -13.047 1.00 90.69 116 ALA A N 1
ATOM 912 C CA . ALA A 1 116 ? 15.580 1.935 -12.141 1.00 90.69 116 ALA A CA 1
ATOM 913 C C . ALA A 1 116 ? 14.143 1.386 -12.045 1.00 90.69 116 ALA A C 1
ATOM 915 O O . ALA A 1 116 ? 13.549 1.357 -10.964 1.00 90.69 116 ALA A O 1
ATOM 916 N N . THR A 1 117 ? 13.599 0.912 -13.165 1.00 88.25 117 THR A N 1
ATOM 917 C CA . THR A 1 117 ? 12.245 0.360 -13.254 1.00 88.25 117 THR A CA 1
ATOM 918 C C . THR A 1 117 ? 12.153 -1.024 -12.598 1.00 88.25 117 THR A C 1
ATOM 920 O O . THR A 1 117 ? 11.216 -1.273 -11.839 1.00 88.25 117 THR A O 1
ATOM 923 N N . LYS A 1 118 ? 13.168 -1.885 -12.757 1.00 90.88 118 LYS A N 1
ATOM 924 C CA . LYS A 1 118 ? 13.302 -3.161 -12.025 1.00 90.88 118 LYS A CA 1
ATOM 925 C C . LYS A 1 118 ? 13.320 -2.940 -10.517 1.00 90.88 118 LYS A C 1
ATOM 927 O O . LYS A 1 118 ? 12.532 -3.546 -9.794 1.00 90.88 118 LYS A O 1
ATOM 932 N N . LYS A 1 119 ? 14.126 -1.984 -10.048 1.00 92.75 119 LYS A N 1
ATOM 933 C CA . LYS A 1 119 ? 14.158 -1.593 -8.632 1.00 92.75 119 LYS A CA 1
ATOM 934 C C . LYS A 1 119 ? 12.796 -1.093 -8.136 1.00 92.75 119 LYS A C 1
ATOM 936 O O . LYS A 1 119 ? 12.409 -1.365 -7.002 1.00 92.75 119 LYS A O 1
ATOM 941 N N . SER A 1 120 ? 12.040 -0.378 -8.971 1.00 88.00 120 SER A N 1
ATOM 942 C CA . SER A 1 120 ? 10.668 0.032 -8.644 1.00 88.00 120 SER A CA 1
ATOM 943 C C . SER A 1 120 ? 9.710 -1.165 -8.508 1.00 88.00 120 SER A C 1
ATOM 945 O O . SER A 1 120 ? 8.854 -1.151 -7.616 1.00 88.00 120 SER A O 1
ATOM 947 N N . SER A 1 121 ? 9.887 -2.219 -9.317 1.00 89.25 121 SER A N 1
ATOM 948 C CA . SER A 1 121 ? 9.152 -3.489 -9.181 1.00 89.25 121 SER A CA 1
ATOM 949 C C . SER A 1 121 ? 9.423 -4.145 -7.823 1.00 89.25 121 SER A C 1
ATOM 951 O O . SER A 1 121 ? 8.488 -4.457 -7.085 1.00 89.25 121 SER A O 1
ATOM 953 N N . GLU A 1 122 ? 10.696 -4.253 -7.429 1.00 90.50 122 GLU A N 1
ATOM 954 C CA . GLU A 1 122 ? 11.107 -4.828 -6.138 1.00 90.50 122 GLU A CA 1
ATOM 955 C C . GLU A 1 122 ? 10.517 -4.062 -4.944 1.00 90.50 122 GLU A C 1
ATOM 957 O O . GLU A 1 122 ? 9.992 -4.663 -4.005 1.00 90.50 122 GLU A O 1
ATOM 962 N N . ILE A 1 123 ? 10.538 -2.724 -4.987 1.00 91.50 123 ILE A N 1
ATOM 963 C CA . ILE A 1 123 ? 9.928 -1.877 -3.947 1.00 91.50 123 ILE A CA 1
ATOM 964 C C . ILE A 1 123 ? 8.417 -2.129 -3.860 1.00 91.50 123 ILE A C 1
ATOM 966 O O . ILE A 1 123 ? 7.866 -2.221 -2.760 1.00 91.50 123 ILE A O 1
ATOM 970 N N . SER A 1 124 ? 7.745 -2.274 -5.002 1.00 87.94 124 SER A N 1
ATOM 971 C CA . SER A 1 124 ? 6.307 -2.563 -5.050 1.00 87.94 124 SER A CA 1
ATOM 972 C C . SER A 1 124 ? 5.991 -3.932 -4.433 1.00 87.94 124 SER A C 1
ATOM 974 O O . SER A 1 124 ? 5.049 -4.059 -3.652 1.00 87.94 124 SER A O 1
ATOM 976 N N . GLN A 1 125 ? 6.820 -4.947 -4.693 1.00 89.75 125 GLN A N 1
ATOM 977 C CA . GLN A 1 125 ? 6.703 -6.267 -4.062 1.00 89.75 125 GLN A CA 1
ATOM 978 C C . GLN A 1 125 ? 6.953 -6.217 -2.545 1.00 89.75 125 GLN A C 1
ATOM 980 O O . GLN A 1 125 ? 6.214 -6.830 -1.772 1.00 89.75 125 GLN A O 1
ATOM 985 N N . ALA A 1 126 ? 7.939 -5.440 -2.088 1.00 92.06 126 ALA A N 1
ATOM 986 C CA . ALA A 1 126 ? 8.192 -5.232 -0.661 1.00 92.06 126 ALA A CA 1
ATOM 987 C C . ALA A 1 126 ? 7.023 -4.513 0.046 1.00 92.06 126 ALA A C 1
ATOM 989 O O . ALA A 1 126 ? 6.688 -4.827 1.195 1.00 92.06 126 ALA A O 1
ATOM 990 N N . SER A 1 127 ? 6.364 -3.578 -0.647 1.00 91.38 127 SER A N 1
ATOM 991 C CA . SER A 1 127 ? 5.147 -2.920 -0.162 1.00 91.38 127 SER A CA 1
ATOM 992 C C . SER A 1 127 ? 4.008 -3.925 0.037 1.00 91.38 127 SER A C 1
ATOM 994 O O . SER A 1 127 ? 3.399 -3.944 1.106 1.00 91.38 127 SER A O 1
ATOM 996 N N . LEU A 1 128 ? 3.791 -4.846 -0.912 1.00 91.12 128 LEU A N 1
ATOM 997 C CA . LEU A 1 128 ? 2.789 -5.915 -0.778 1.00 91.12 128 LEU A CA 1
ATOM 998 C C . LEU A 1 128 ? 3.033 -6.809 0.441 1.00 91.12 128 LEU A C 1
ATOM 1000 O O . LEU A 1 128 ? 2.093 -7.109 1.176 1.00 91.12 128 LEU A O 1
ATOM 1004 N N . ALA A 1 129 ? 4.285 -7.198 0.694 1.00 91.88 129 ALA A N 1
ATOM 1005 C CA . ALA A 1 129 ? 4.637 -7.992 1.874 1.00 91.88 129 ALA A CA 1
ATOM 1006 C C . ALA A 1 129 ? 4.369 -7.233 3.190 1.00 91.88 129 ALA A C 1
ATOM 1008 O O . ALA A 1 129 ? 3.954 -7.816 4.201 1.00 91.88 129 ALA A O 1
ATOM 1009 N N . SER A 1 130 ? 4.578 -5.915 3.178 1.00 92.50 130 SER A N 1
ATOM 1010 C CA . SER A 1 130 ? 4.293 -5.045 4.320 1.00 92.50 130 SER A CA 1
ATOM 1011 C C . SER A 1 130 ? 2.787 -4.921 4.571 1.00 92.50 130 SER A C 1
ATOM 1013 O O . SER A 1 130 ? 2.358 -5.102 5.712 1.00 92.50 130 SER A O 1
ATOM 1015 N N . LEU A 1 131 ? 1.986 -4.709 3.520 1.00 90.81 131 LEU A N 1
ATOM 1016 C CA . LEU A 1 131 ? 0.518 -4.692 3.594 1.00 90.81 131 LEU A CA 1
ATOM 1017 C C . LEU A 1 131 ? -0.028 -6.034 4.102 1.00 90.81 131 LEU A C 1
ATOM 1019 O O . LEU A 1 131 ? -0.829 -6.070 5.027 1.00 90.81 131 LEU A O 1
ATOM 1023 N N . GLU A 1 132 ? 0.500 -7.168 3.631 1.00 90.94 132 GLU A N 1
ATOM 1024 C CA . GLU A 1 132 ? 0.100 -8.486 4.145 1.00 90.94 132 GLU A CA 1
ATOM 1025 C C . GLU A 1 132 ? 0.397 -8.654 5.649 1.00 90.94 132 GLU A C 1
ATOM 1027 O O . GLU A 1 132 ? -0.348 -9.301 6.393 1.00 90.94 132 GLU A O 1
ATOM 1032 N N . THR A 1 133 ? 1.491 -8.062 6.128 1.00 92.75 133 THR A N 1
ATOM 1033 C CA . THR A 1 133 ? 1.822 -8.062 7.557 1.00 92.75 133 THR A CA 1
ATOM 1034 C C . THR A 1 133 ? 0.849 -7.195 8.360 1.00 92.75 133 THR A C 1
ATOM 1036 O O . THR A 1 133 ? 0.480 -7.573 9.477 1.00 92.75 133 THR A O 1
ATOM 1039 N N . ILE A 1 134 ? 0.425 -6.055 7.808 1.00 90.12 134 ILE A N 1
ATOM 1040 C CA . ILE A 1 134 ? -0.571 -5.160 8.409 1.00 90.12 134 ILE A CA 1
ATOM 1041 C C . ILE A 1 134 ? -1.933 -5.863 8.486 1.00 90.12 134 ILE A C 1
ATOM 1043 O O . ILE A 1 134 ? -2.469 -5.965 9.590 1.00 90.12 134 ILE A O 1
ATOM 1047 N N . ASP A 1 135 ? -2.420 -6.464 7.397 1.00 89.25 135 ASP A N 1
ATOM 1048 C CA . ASP A 1 135 ? -3.655 -7.266 7.356 1.00 89.25 135 ASP A CA 1
ATOM 1049 C C . ASP A 1 135 ? -3.687 -8.329 8.469 1.00 89.25 135 ASP A C 1
ATOM 1051 O O . ASP A 1 135 ? -4.624 -8.408 9.270 1.00 89.25 135 ASP A O 1
ATOM 1055 N N . LYS A 1 136 ? -2.609 -9.116 8.602 1.00 91.69 136 LYS A N 1
ATOM 1056 C CA . LYS A 1 136 ? -2.494 -10.151 9.647 1.00 91.69 136 LYS A CA 1
ATOM 1057 C C . LYS A 1 136 ? -2.560 -9.567 11.059 1.00 91.69 136 LYS A C 1
ATOM 1059 O O . LYS A 1 136 ? -3.142 -10.187 11.955 1.00 91.69 136 LYS A O 1
ATOM 1064 N N . ARG A 1 137 ? -1.951 -8.399 11.289 1.00 90.00 137 ARG A N 1
ATOM 1065 C CA . ARG A 1 137 ? -1.984 -7.712 12.591 1.00 90.00 137 ARG A CA 1
ATOM 1066 C C . ARG A 1 137 ? -3.373 -7.159 12.888 1.00 90.00 137 ARG A C 1
ATOM 1068 O O . ARG A 1 137 ? -3.861 -7.375 13.994 1.00 90.00 137 ARG A O 1
ATOM 1075 N N . LEU A 1 138 ? -4.019 -6.520 11.916 1.00 88.12 138 LEU A N 1
ATOM 1076 C CA . LEU A 1 138 ? -5.371 -5.978 12.053 1.00 88.12 138 LEU A CA 1
ATOM 1077 C C . LEU A 1 138 ? -6.383 -7.083 12.353 1.00 88.12 138 LEU A C 1
ATOM 1079 O O . LEU A 1 138 ? -7.121 -6.982 13.329 1.00 88.12 138 LEU A O 1
ATOM 1083 N N . LYS A 1 139 ? -6.338 -8.198 11.615 1.00 87.56 139 LYS A N 1
ATOM 1084 C CA . LYS A 1 139 ? -7.181 -9.375 11.881 1.00 87.56 139 LYS A CA 1
ATOM 1085 C C . LYS A 1 139 ? -6.970 -9.941 13.283 1.00 87.56 139 LYS A C 1
ATOM 1087 O O . LYS A 1 139 ? -7.931 -10.307 13.955 1.00 87.56 139 LYS A O 1
ATOM 1092 N N . ARG A 1 140 ? -5.722 -9.991 13.762 1.00 88.56 140 ARG A N 1
ATOM 1093 C CA . ARG A 1 140 ? -5.419 -10.432 15.132 1.00 88.56 140 ARG A CA 1
ATOM 1094 C C . ARG A 1 140 ? -6.008 -9.486 16.178 1.00 88.56 140 ARG A C 1
ATOM 1096 O O . ARG A 1 140 ? -6.608 -9.964 17.136 1.00 88.56 140 ARG A O 1
ATOM 1103 N N . LEU A 1 141 ? -5.839 -8.176 15.999 1.00 84.56 141 LEU A N 1
ATOM 1104 C CA . LEU A 1 141 ? -6.389 -7.163 16.904 1.00 84.56 141 LEU A CA 1
ATOM 1105 C C . LEU A 1 141 ? -7.919 -7.216 16.930 1.00 84.56 141 LEU A C 1
ATOM 1107 O O . LEU A 1 141 ? -8.507 -7.185 18.006 1.00 84.56 141 LEU A O 1
ATOM 1111 N N . TYR A 1 142 ? -8.545 -7.394 15.768 1.00 82.19 142 TYR A N 1
ATOM 1112 C CA . TYR A 1 142 ? -9.988 -7.556 15.635 1.00 82.19 142 TYR A CA 1
ATOM 1113 C C . TYR A 1 142 ? -10.514 -8.791 16.383 1.00 82.19 142 TYR A C 1
ATOM 1115 O O . TYR A 1 142 ? -11.502 -8.719 17.108 1.00 82.19 142 TYR A O 1
ATOM 1123 N N . LEU A 1 143 ? -9.828 -9.933 16.267 1.00 82.25 143 LEU A N 1
ATOM 1124 C CA . LEU A 1 143 ? -10.190 -11.150 17.003 1.00 82.25 143 LEU A CA 1
ATOM 1125 C C . LEU A 1 143 ? -10.005 -10.988 18.519 1.00 82.25 143 LEU A C 1
ATOM 1127 O O . LEU A 1 143 ? -10.808 -11.502 19.298 1.00 82.25 143 LEU A O 1
ATOM 1131 N N . GLN A 1 144 ? -8.971 -10.261 18.951 1.00 79.12 144 GLN A N 1
ATOM 1132 C CA . GLN A 1 144 ? -8.741 -9.967 20.366 1.00 79.12 144 GLN A CA 1
ATOM 1133 C C . GLN A 1 144 ? -9.814 -9.034 20.939 1.00 79.12 144 GLN A C 1
ATOM 1135 O O . GLN A 1 144 ? -10.314 -9.293 22.036 1.00 79.12 144 GLN A O 1
ATOM 1140 N N . SER A 1 145 ? -10.220 -7.991 20.211 1.00 68.81 145 SER A N 1
ATOM 1141 C CA . SER A 1 145 ? -11.291 -7.093 20.656 1.00 68.81 145 SER A CA 1
ATOM 1142 C C . SER A 1 145 ? -12.657 -7.788 20.662 1.00 68.81 145 SER A C 1
ATOM 1144 O O . SER A 1 145 ? -13.411 -7.632 21.623 1.00 68.81 145 SER A O 1
ATOM 1146 N N . ALA A 1 146 ? -12.942 -8.641 19.673 1.00 64.75 146 ALA A N 1
ATOM 1147 C CA . ALA A 1 146 ? -14.168 -9.437 19.616 1.00 64.75 146 ALA A CA 1
ATOM 1148 C C . ALA A 1 146 ? -14.245 -10.509 20.726 1.00 64.75 146 ALA A C 1
ATOM 1150 O O . ALA A 1 146 ? -15.302 -10.713 21.323 1.00 64.75 146 ALA A O 1
ATOM 1151 N N . GLY A 1 147 ? -13.127 -11.164 21.063 1.00 56.16 147 GLY A N 1
ATOM 1152 C CA . GLY A 1 147 ? -13.064 -12.179 22.126 1.00 56.16 147 GLY A CA 1
ATOM 1153 C C . GLY A 1 147 ? -13.166 -11.610 23.548 1.00 56.16 147 GLY A C 1
ATOM 1154 O O . GLY A 1 147 ? -13.648 -12.286 24.460 1.00 56.16 147 GLY A O 1
ATOM 1155 N N . SER A 1 148 ? -12.778 -10.347 23.740 1.00 53.06 148 SER A N 1
ATOM 1156 C CA . SER A 1 148 ? -12.784 -9.674 25.048 1.00 53.06 148 SER A CA 1
ATOM 1157 C C . SER A 1 148 ? -14.195 -9.377 25.582 1.00 53.06 148 SER A C 1
ATOM 1159 O O . SER A 1 148 ? -14.384 -9.259 26.793 1.00 53.06 148 SER A O 1
ATOM 1161 N N . GLY A 1 149 ? -15.205 -9.301 24.707 1.00 48.91 149 GLY A N 1
ATOM 1162 C CA . GLY A 1 149 ? -16.606 -9.082 25.096 1.00 48.91 149 GLY A CA 1
ATOM 1163 C C . GLY A 1 149 ? -17.309 -10.324 25.663 1.00 48.91 149 GLY A C 1
ATOM 1164 O O . GLY A 1 149 ? -18.239 -10.196 26.456 1.00 48.91 149 GLY A O 1
ATOM 1165 N N . LEU A 1 150 ? -16.850 -11.530 25.310 1.00 44.56 150 LEU A N 1
ATOM 1166 C CA . LEU A 1 150 ? -17.514 -12.795 25.662 1.00 44.56 150 LEU A CA 1
ATOM 1167 C C . LEU A 1 150 ? -17.062 -13.388 27.006 1.00 44.56 150 LEU A C 1
ATOM 1169 O O . LEU A 1 150 ? -17.831 -14.110 27.640 1.00 44.56 150 LEU A O 1
ATOM 1173 N N . TYR A 1 151 ? -15.862 -13.057 27.490 1.00 45.38 151 TYR A N 1
ATOM 1174 C CA . TYR A 1 151 ? -15.360 -13.592 28.765 1.00 45.38 151 TYR A CA 1
ATOM 1175 C C . TYR A 1 151 ? -15.875 -12.854 30.007 1.00 45.38 151 TYR A C 1
ATOM 1177 O O . TYR A 1 151 ? -15.904 -13.439 31.088 1.00 45.38 151 TYR A O 1
ATOM 1185 N N . ARG A 1 152 ? -16.343 -11.605 29.878 1.00 44.19 152 ARG A N 1
ATOM 1186 C CA . ARG A 1 152 ? -16.844 -10.823 31.024 1.00 44.19 152 ARG A CA 1
ATOM 1187 C C . ARG A 1 152 ? -18.330 -11.056 31.327 1.00 44.19 152 ARG A C 1
ATOM 1189 O O . ARG A 1 152 ? -18.760 -10.820 32.449 1.00 44.19 152 ARG A O 1
ATOM 1196 N N . ALA A 1 153 ? -19.099 -11.572 30.366 1.00 47.38 153 ALA A N 1
ATOM 1197 C CA . ALA A 1 153 ? -20.523 -11.869 30.549 1.00 47.38 153 ALA A CA 1
ATOM 1198 C C . ALA A 1 153 ? -20.793 -13.189 31.302 1.00 47.38 153 ALA A C 1
ATOM 1200 O O . ALA A 1 153 ? -21.910 -13.411 31.761 1.00 47.38 153 ALA A O 1
ATOM 1201 N N . ARG A 1 154 ? -19.793 -14.073 31.452 1.00 43.28 154 ARG A N 1
ATOM 1202 C CA . ARG A 1 154 ? -19.987 -15.420 32.025 1.00 43.28 154 ARG A CA 1
ATOM 1203 C C . ARG A 1 154 ? -19.632 -15.543 33.511 1.00 43.28 154 ARG A C 1
ATOM 1205 O O . ARG A 1 154 ? -20.047 -16.506 34.142 1.00 43.28 154 ARG A O 1
ATOM 1212 N N . THR A 1 155 ? -18.912 -14.584 34.092 1.00 46.84 155 THR A N 1
ATOM 1213 C CA . THR A 1 155 ? -18.481 -14.641 35.505 1.00 46.84 155 THR A CA 1
ATOM 1214 C C . THR A 1 155 ? -19.333 -13.797 36.457 1.00 46.84 155 THR A C 1
ATOM 1216 O O . THR A 1 155 ? -19.052 -13.764 37.650 1.00 46.84 155 THR A O 1
ATOM 1219 N N . GLY A 1 156 ? -20.376 -13.124 35.958 1.00 44.44 156 GLY A N 1
ATOM 1220 C CA . GLY A 1 156 ? -21.257 -12.270 36.764 1.00 44.44 156 GLY A CA 1
ATOM 1221 C C . GLY A 1 156 ? -22.565 -12.913 37.232 1.00 44.44 156 GLY A C 1
ATOM 1222 O O . GLY A 1 156 ? -23.338 -12.231 37.892 1.00 44.44 156 GLY A O 1
ATOM 1223 N N . ASN A 1 157 ? -22.848 -14.177 36.888 1.00 44.44 157 ASN A N 1
ATOM 1224 C CA . ASN A 1 157 ? -24.168 -14.776 37.131 1.00 44.44 157 ASN A CA 1
ATOM 1225 C C . ASN A 1 157 ? -24.107 -16.192 37.728 1.00 44.44 157 ASN A C 1
ATOM 1227 O O . ASN A 1 157 ? -24.728 -17.124 37.226 1.00 44.44 157 ASN A O 1
ATOM 1231 N N . THR A 1 158 ? -23.340 -16.348 38.805 1.00 48.12 158 THR A N 1
ATOM 1232 C CA . THR A 1 158 ? -23.455 -17.486 39.728 1.00 48.12 158 THR A CA 1
ATOM 1233 C C . THR A 1 158 ? -23.334 -16.958 41.151 1.00 48.12 158 THR A C 1
ATOM 1235 O O . THR A 1 158 ? -22.234 -16.905 41.690 1.00 48.12 158 THR A O 1
ATOM 1238 N N . ASN A 1 159 ? -24.447 -16.472 41.701 1.00 45.03 159 ASN A N 1
ATOM 1239 C CA . ASN A 1 159 ? -24.744 -16.440 43.136 1.00 45.03 159 ASN A CA 1
ATOM 1240 C C . ASN A 1 159 ? -26.218 -16.046 43.312 1.00 45.03 159 ASN A C 1
ATOM 1242 O O . ASN A 1 159 ? -26.540 -14.884 43.554 1.00 45.03 159 ASN A O 1
ATOM 1246 N N . LEU A 1 160 ? -27.084 -17.042 43.135 1.00 38.16 160 LEU A N 1
ATOM 1247 C CA . LEU A 1 160 ? -28.385 -17.197 43.784 1.00 38.16 160 LEU A CA 1
ATOM 1248 C C . LEU A 1 160 ? -28.505 -18.676 44.153 1.00 38.16 160 LEU A C 1
ATOM 1250 O O . LEU A 1 160 ? -28.205 -19.505 43.262 1.00 38.16 160 LEU A O 1
#

pLDDT: mean 78.2, std 15.74, range [38.16, 93.88]

Foldseek 3Di:
DDDPPPPVDPCVVVVVVVVVVVVVVVVVVVVVVVVVVVVVVVVLVVVLVVLVVVLVVLVVVLVVLVVLLVVLVVVLVVLVVVLVVLVVVLPDPPDDPVSVVVSVVVSVVSVVVSVVSVVVSVVSVVVSVVSVVVSVVSVVVSVVSVVVVPPVVPPPPPDD

Secondary structure (DSSP, 8-state):
-------SS--HHHHHHHHHHHHHHHS-HHHHHHHHHHHHHHHHHHHHHHHHHHHHHHHHHHHHHHHHHHHHHHHHHHHHHHHHHHHHHHH-TTS-HHHHHHHHHHHHHHHHHHHHHHHHHHHHHHHHHHHHHHHHHHHHHHHHHHHHHHHSSSSS----